Protein AF-A0AAU2PBH4-F1 (afdb_monomer)

Solvent-accessible surface area (backbone atoms only — not comparable to full-atom values): 8858 Å² total; per-residue (Å²): 132,82,78,89,67,78,56,71,67,58,54,52,52,50,51,51,51,51,48,54,50,47,50,53,50,35,52,52,53,51,48,52,46,48,52,47,26,68,70,41,74,98,49,40,50,84,74,56,69,69,56,39,53,50,47,48,53,34,46,52,51,53,51,50,56,39,42,50,73,72,61,62,71,74,85,83,55,92,88,53,81,81,57,74,63,55,58,56,48,48,48,51,44,43,57,33,63,35,89,64,80,86,58,63,31,49,52,50,44,49,48,52,41,50,51,52,51,53,53,25,52,50,26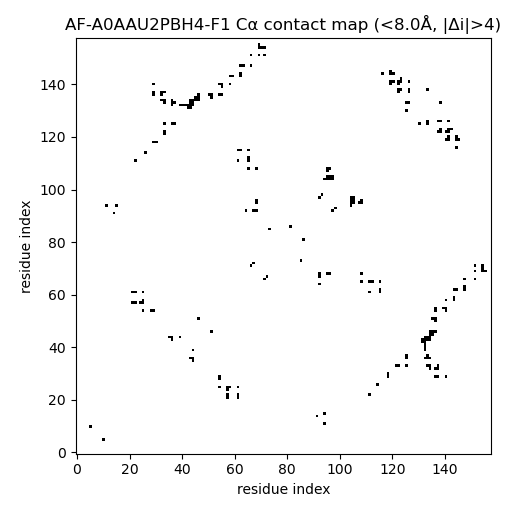,42,51,45,40,73,76,36,60,76,27,42,20,66,57,34,53,52,42,21,51,55,38,53,66,51,47,52,60,48,51,47,69,74,76,110

Secondary structure (DSSP, 8-state):
----PPPHHHHHHHHHHHHHHHHHHHHHHHHHHHHHHHH--SSPPP--HHHHHHHHHHHHHHHHHHHHHTT-PPP--TTSPPPHHHHHHHHHHHHHH-SSSTTHHHHHHHHHHHHHHHHHHHHHHHHHH-TTTS-HHHHHHHHHHHHHHHHHHHHHH-

Structure (mmCIF, N/CA/C/O backbone):
data_AF-A0AAU2PBH4-F1
#
_entry.id   AF-A0AAU2PBH4-F1
#
loop_
_atom_site.group_PDB
_atom_site.id
_atom_site.type_symbol
_atom_site.label_atom_id
_atom_site.label_alt_id
_atom_site.label_comp_id
_atom_site.label_asym_id
_atom_site.label_entity_id
_atom_site.label_seq_id
_atom_site.pdbx_PDB_ins_code
_atom_site.Cartn_x
_atom_site.Cartn_y
_atom_site.Cartn_z
_atom_site.occupancy
_atom_site.B_iso_or_equiv
_atom_site.auth_seq_id
_atom_site.auth_comp_id
_atom_site.auth_asym_id
_atom_site.auth_atom_id
_atom_site.pdbx_PDB_model_num
ATOM 1 N N . MET A 1 1 ? 14.639 -23.510 -34.459 1.00 43.72 1 MET A N 1
ATOM 2 C CA . MET A 1 1 ? 14.232 -23.508 -33.039 1.00 43.72 1 MET A CA 1
ATOM 3 C C . MET A 1 1 ? 13.711 -22.115 -32.744 1.00 43.72 1 MET A C 1
ATOM 5 O O . MET A 1 1 ? 14.492 -21.177 -32.814 1.00 43.72 1 MET A O 1
ATOM 9 N N . ALA A 1 2 ? 12.395 -21.955 -32.589 1.00 47.91 2 ALA A N 1
ATOM 10 C CA . ALA A 1 2 ? 11.809 -20.667 -32.231 1.00 47.91 2 ALA A CA 1
ATOM 11 C C . ALA A 1 2 ? 12.182 -20.381 -30.773 1.00 47.91 2 ALA A C 1
ATOM 13 O O . ALA A 1 2 ? 11.849 -21.169 -29.891 1.00 47.91 2 ALA A O 1
ATOM 14 N N . ASP A 1 3 ? 12.948 -19.318 -30.547 1.00 58.56 3 ASP A N 1
ATOM 15 C CA . ASP A 1 3 ? 13.345 -18.859 -29.219 1.00 58.56 3 ASP A CA 1
ATOM 16 C C . ASP A 1 3 ? 12.047 -18.565 -28.442 1.00 58.56 3 ASP A C 1
ATOM 18 O O . ASP A 1 3 ? 11.287 -17.676 -28.825 1.00 58.56 3 ASP A O 1
ATOM 22 N N . GLY A 1 4 ? 11.723 -19.374 -27.427 1.00 67.06 4 GLY A N 1
ATOM 23 C CA . GLY A 1 4 ? 10.448 -19.369 -26.687 1.00 67.06 4 GLY A CA 1
ATOM 24 C C . GLY A 1 4 ? 10.240 -18.141 -25.794 1.00 67.06 4 GLY A C 1
ATOM 25 O O . GLY A 1 4 ? 9.682 -18.245 -24.704 1.00 67.06 4 GLY A O 1
ATOM 26 N N . ARG A 1 5 ? 10.739 -16.979 -26.216 1.00 79.44 5 ARG A N 1
ATOM 27 C CA . ARG A 1 5 ? 10.715 -15.733 -25.458 1.00 79.44 5 ARG A CA 1
ATOM 28 C C . ARG A 1 5 ? 9.358 -15.064 -25.628 1.00 79.44 5 ARG A C 1
ATOM 30 O O . ARG A 1 5 ? 8.922 -14.772 -26.740 1.00 79.44 5 ARG A O 1
ATOM 37 N N . ILE A 1 6 ? 8.698 -14.811 -24.502 1.00 80.38 6 ILE A N 1
ATOM 38 C CA . ILE A 1 6 ? 7.430 -14.082 -24.456 1.00 80.38 6 ILE A CA 1
ATOM 39 C C . ILE A 1 6 ? 7.658 -12.671 -25.029 1.00 80.38 6 ILE A C 1
ATOM 41 O O . ILE A 1 6 ? 8.628 -12.013 -24.639 1.00 80.38 6 ILE A O 1
ATOM 45 N N . PRO A 1 7 ? 6.792 -12.172 -25.932 1.00 83.94 7 PRO A N 1
ATOM 46 C CA . PRO A 1 7 ? 6.964 -10.849 -26.516 1.00 83.94 7 PRO A CA 1
ATOM 47 C C . PRO A 1 7 ? 7.003 -9.754 -25.433 1.00 83.94 7 PRO A C 1
ATOM 49 O O . PRO A 1 7 ? 6.129 -9.739 -24.560 1.00 83.94 7 PRO A O 1
ATOM 52 N N . PRO A 1 8 ? 7.927 -8.775 -25.506 1.00 77.69 8 PRO A N 1
ATOM 53 C CA . PRO A 1 8 ? 8.025 -7.690 -24.522 1.00 77.69 8 PRO A CA 1
ATOM 54 C C . PRO A 1 8 ? 6.724 -6.898 -24.335 1.00 77.69 8 PRO A C 1
ATOM 56 O O . PRO A 1 8 ? 6.447 -6.391 -23.252 1.00 77.69 8 PRO A O 1
ATOM 59 N N . VAL A 1 9 ? 5.901 -6.810 -25.384 1.00 76.31 9 VAL A N 1
ATOM 60 C CA . VAL A 1 9 ? 4.580 -6.164 -25.347 1.00 76.31 9 VAL A CA 1
ATOM 61 C C . VAL A 1 9 ? 3.615 -6.906 -24.418 1.00 76.31 9 VAL A C 1
ATOM 63 O O . VAL A 1 9 ? 2.886 -6.265 -23.666 1.00 76.31 9 VAL A O 1
ATOM 66 N N . VAL A 1 10 ? 3.645 -8.242 -24.420 1.00 83.00 10 VAL A N 1
ATOM 67 C CA . VAL A 1 10 ? 2.793 -9.073 -23.556 1.00 83.00 10 VAL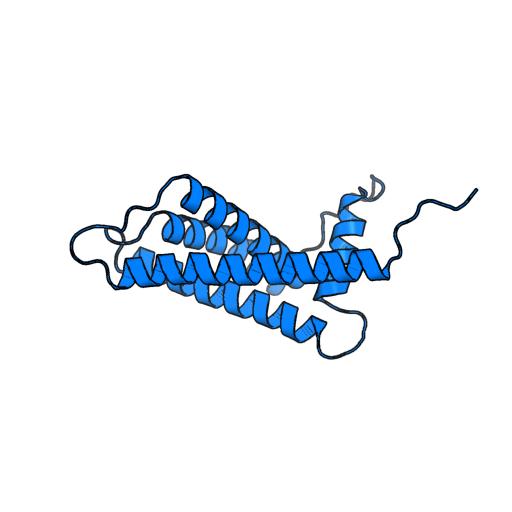 A CA 1
ATOM 68 C C . VAL A 1 10 ? 3.203 -8.899 -22.097 1.00 83.00 10 VAL A C 1
ATOM 70 O O . VAL A 1 10 ? 2.343 -8.682 -21.249 1.00 83.00 10 VAL A O 1
ATOM 73 N N . ILE A 1 11 ? 4.509 -8.900 -21.812 1.00 77.88 11 ILE A N 1
ATOM 74 C CA . ILE A 1 11 ? 5.030 -8.660 -20.458 1.00 77.88 11 ILE A CA 1
ATOM 75 C C . ILE A 1 11 ? 4.598 -7.277 -19.962 1.00 77.88 11 ILE A C 1
ATOM 77 O O . ILE A 1 11 ? 4.033 -7.167 -18.881 1.00 77.88 11 ILE A O 1
ATOM 81 N N . ARG A 1 12 ? 4.783 -6.223 -20.768 1.00 75.62 12 ARG A N 1
ATOM 82 C CA . ARG A 1 12 ? 4.365 -4.858 -20.402 1.00 75.62 12 ARG A CA 1
ATOM 83 C C . ARG A 1 12 ? 2.863 -4.761 -20.136 1.00 75.62 12 ARG A C 1
ATOM 85 O O . ARG A 1 12 ? 2.468 -4.134 -19.158 1.00 75.62 12 ARG A O 1
ATOM 92 N N . GLY A 1 13 ? 2.044 -5.392 -20.978 1.00 75.81 13 GLY A N 1
ATOM 93 C CA . GLY A 1 13 ? 0.592 -5.427 -20.804 1.00 75.81 13 GLY A CA 1
ATOM 94 C C . GLY A 1 13 ? 0.174 -6.134 -19.514 1.00 75.81 13 GLY A C 1
ATOM 95 O O . GLY A 1 13 ? -0.622 -5.591 -18.751 1.00 75.81 13 GLY A O 1
ATOM 96 N N . LEU A 1 14 ? 0.757 -7.303 -19.232 1.00 81.69 14 LEU A N 1
ATOM 97 C CA . LEU A 1 14 ? 0.496 -8.057 -18.003 1.00 81.69 14 LEU A CA 1
ATOM 98 C C . LEU A 1 14 ? 0.949 -7.291 -16.759 1.00 81.69 14 LEU A C 1
ATOM 100 O O . LEU A 1 14 ? 0.201 -7.218 -15.789 1.00 81.69 14 LEU A O 1
ATOM 104 N N . THR A 1 15 ? 2.130 -6.675 -16.796 1.00 77.75 15 THR A N 1
ATOM 105 C CA . THR A 1 15 ? 2.643 -5.858 -15.691 1.00 77.75 15 THR A CA 1
ATOM 106 C C . THR A 1 15 ? 1.744 -4.656 -15.420 1.00 77.75 15 THR A C 1
ATOM 108 O O . THR A 1 15 ? 1.415 -4.395 -14.266 1.00 77.75 15 THR A O 1
ATOM 111 N N . ALA A 1 16 ? 1.301 -3.944 -16.461 1.00 77.25 16 ALA A N 1
ATOM 112 C CA . ALA A 1 16 ? 0.387 -2.815 -16.307 1.00 77.25 16 ALA A CA 1
ATOM 113 C C . ALA A 1 16 ? -0.972 -3.253 -15.735 1.00 77.25 16 ALA A C 1
ATOM 115 O O . ALA A 1 16 ? -1.493 -2.607 -14.828 1.00 77.25 16 ALA A O 1
ATOM 116 N N . LEU A 1 17 ? -1.524 -4.372 -16.215 1.00 84.44 17 LEU A N 1
ATOM 117 C CA . LEU A 1 17 ? -2.773 -4.934 -15.700 1.00 84.44 17 LEU A CA 1
ATOM 118 C C . LEU A 1 17 ? -2.643 -5.353 -14.230 1.00 84.44 17 LEU A C 1
ATOM 120 O O . LEU A 1 17 ? -3.514 -5.032 -13.420 1.00 84.44 17 LEU A O 1
ATOM 124 N N . LEU A 1 18 ? -1.554 -6.043 -13.881 1.00 84.44 18 LEU A N 1
ATOM 125 C CA . LEU A 1 18 ? -1.259 -6.462 -12.513 1.00 84.44 18 LEU A CA 1
ATOM 126 C C . LEU A 1 18 ? -1.124 -5.247 -11.594 1.00 84.44 18 LEU A C 1
ATOM 128 O O . LEU A 1 18 ? -1.719 -5.232 -10.520 1.00 84.44 18 LEU A O 1
ATOM 132 N N . ALA A 1 19 ? -0.393 -4.221 -12.035 1.00 81.12 19 ALA A N 1
ATOM 133 C CA . ALA A 1 19 ? -0.246 -2.970 -11.309 1.00 81.12 19 ALA A CA 1
ATOM 134 C C . ALA A 1 19 ? -1.626 -2.342 -11.057 1.00 81.12 19 ALA A C 1
ATOM 136 O O . ALA A 1 19 ? -2.040 -2.225 -9.904 1.00 81.12 19 ALA A O 1
ATOM 137 N N . LEU A 1 20 ? -2.389 -2.038 -12.110 1.00 84.00 20 LEU A N 1
ATOM 138 C CA . LEU A 1 20 ? -3.713 -1.416 -11.984 1.00 84.00 20 LEU A CA 1
ATOM 139 C C . LEU A 1 20 ? -4.655 -2.217 -11.078 1.00 84.00 20 LEU A C 1
ATOM 141 O O . LEU A 1 20 ? -5.364 -1.631 -10.262 1.00 84.00 20 LEU A O 1
ATOM 145 N N . THR A 1 21 ? -4.621 -3.547 -11.172 1.00 87.88 21 THR A N 1
ATOM 146 C CA . THR A 1 21 ? -5.418 -4.431 -10.311 1.00 87.88 21 THR A CA 1
ATOM 147 C C . THR A 1 21 ? -4.962 -4.352 -8.855 1.00 87.88 21 THR A C 1
ATOM 149 O O . THR A 1 21 ? -5.797 -4.242 -7.960 1.00 87.88 21 THR A O 1
ATOM 152 N N . ALA A 1 22 ? -3.652 -4.352 -8.599 1.00 87.62 22 ALA A N 1
ATOM 153 C CA . ALA A 1 22 ? -3.099 -4.207 -7.257 1.00 87.62 22 ALA A CA 1
ATOM 154 C C . ALA A 1 22 ? -3.429 -2.838 -6.643 1.00 87.62 22 ALA A C 1
ATOM 156 O O . ALA A 1 22 ? -3.810 -2.778 -5.476 1.00 87.62 22 ALA A O 1
ATOM 157 N N . LEU A 1 23 ? -3.349 -1.748 -7.417 1.00 86.69 23 LEU A N 1
ATOM 158 C CA . LEU A 1 23 ? -3.739 -0.416 -6.944 1.00 86.69 23 LEU A CA 1
ATOM 159 C C . LEU A 1 23 ? -5.233 -0.329 -6.674 1.00 86.69 23 LEU A C 1
ATOM 161 O O . LEU A 1 23 ? -5.628 0.149 -5.616 1.00 86.69 23 LEU A O 1
ATOM 165 N N . GLY A 1 24 ? -6.060 -0.786 -7.615 1.00 91.25 24 GLY A N 1
ATOM 166 C CA . GLY A 1 24 ? -7.510 -0.786 -7.452 1.00 91.25 24 GLY A CA 1
ATOM 167 C C . GLY A 1 24 ? -7.928 -1.599 -6.229 1.00 91.25 24 GLY A C 1
ATOM 168 O O . GLY A 1 24 ? -8.710 -1.119 -5.410 1.00 91.25 24 GLY A O 1
ATOM 169 N N . GLY A 1 25 ? -7.334 -2.783 -6.058 1.00 92.75 25 GLY A N 1
ATOM 170 C CA . GLY A 1 25 ? -7.515 -3.624 -4.881 1.00 92.75 25 GLY A CA 1
ATOM 171 C C . GLY A 1 25 ? -7.104 -2.910 -3.597 1.00 92.75 25 GLY A C 1
ATOM 172 O O . GLY A 1 25 ? -7.906 -2.843 -2.671 1.00 92.75 25 GLY A O 1
ATOM 173 N N . PHE A 1 26 ? -5.900 -2.328 -3.560 1.00 92.31 26 PHE A N 1
ATOM 174 C CA . PHE A 1 26 ? -5.384 -1.573 -2.415 1.00 92.31 26 PHE A CA 1
ATOM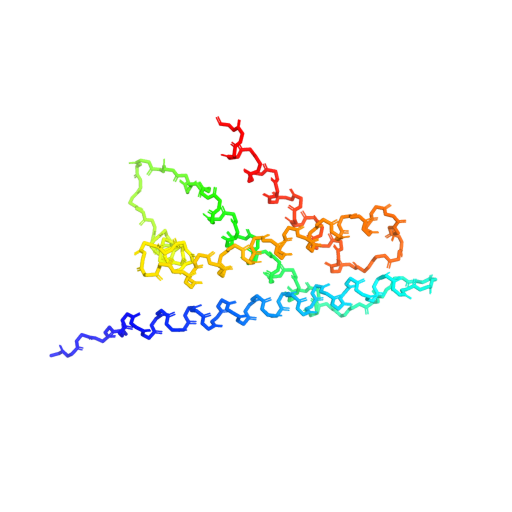 175 C C . PHE A 1 26 ? -6.322 -0.430 -2.020 1.00 92.31 26 PHE A C 1
ATOM 177 O O . PHE A 1 26 ? -6.759 -0.356 -0.875 1.00 92.31 26 PHE A O 1
ATOM 184 N N . VAL A 1 27 ? -6.693 0.423 -2.977 1.00 92.88 27 VAL A N 1
ATOM 185 C CA . VAL A 1 27 ? -7.584 1.561 -2.731 1.00 92.88 27 VAL A CA 1
ATOM 186 C C . VAL A 1 27 ? -8.934 1.080 -2.212 1.00 92.88 27 VAL A C 1
ATOM 188 O O . VAL A 1 27 ? -9.418 1.619 -1.220 1.00 92.88 27 VAL A O 1
ATOM 191 N N . ALA A 1 28 ? -9.523 0.051 -2.824 1.00 94.62 28 ALA A N 1
ATOM 192 C CA . ALA A 1 28 ? -10.820 -0.472 -2.410 1.00 94.62 28 ALA A CA 1
ATOM 193 C C . ALA A 1 28 ? -10.796 -1.008 -0.969 1.00 94.62 28 ALA A C 1
ATOM 195 O O . ALA A 1 28 ? -11.647 -0.625 -0.162 1.00 94.62 28 ALA A O 1
ATOM 196 N N . VAL A 1 29 ? -9.815 -1.850 -0.617 1.00 93.94 29 VAL A N 1
ATOM 197 C CA . VAL A 1 29 ? -9.747 -2.453 0.727 1.00 93.94 29 VAL A CA 1
ATOM 198 C C . VAL A 1 29 ? -9.352 -1.436 1.798 1.00 93.94 29 VAL A C 1
ATOM 200 O O . VAL A 1 29 ? -9.933 -1.431 2.887 1.00 93.94 29 VAL A O 1
ATOM 203 N N . SER A 1 30 ? -8.413 -0.536 1.504 1.00 91.56 30 SER A N 1
ATOM 204 C CA . SER A 1 30 ? -7.992 0.500 2.448 1.00 91.56 30 SER A CA 1
ATOM 205 C C . SER A 1 30 ? -9.106 1.514 2.680 1.00 91.56 30 SER A C 1
ATOM 207 O O . SER A 1 30 ? -9.397 1.841 3.830 1.00 91.56 30 SER A O 1
ATOM 209 N N . PHE A 1 31 ? -9.782 1.961 1.617 1.00 94.00 31 PHE A N 1
ATOM 210 C CA . PHE A 1 31 ? -10.907 2.883 1.736 1.00 94.00 31 PHE A CA 1
ATOM 211 C C . PHE A 1 31 ? -12.055 2.261 2.530 1.00 94.00 31 PHE A C 1
ATOM 213 O O . PHE A 1 31 ? -12.543 2.891 3.463 1.00 94.00 31 PHE A O 1
ATOM 220 N N . HIS A 1 32 ? -12.428 1.013 2.232 1.00 94.81 32 HIS A N 1
ATOM 221 C CA . HIS A 1 32 ? -13.472 0.301 2.970 1.00 94.81 32 HIS A CA 1
ATOM 222 C C . HIS A 1 32 ? -13.133 0.144 4.465 1.00 94.81 32 HIS A C 1
ATOM 224 O O . HIS A 1 32 ? -13.980 0.381 5.330 1.00 94.81 32 HIS A O 1
ATOM 230 N N . ALA A 1 33 ? -11.882 -0.199 4.796 1.00 92.75 33 ALA A N 1
ATOM 231 C CA . ALA A 1 33 ? -11.441 -0.328 6.186 1.00 92.75 33 ALA A CA 1
ATOM 232 C C . ALA A 1 33 ? -11.444 1.019 6.934 1.00 92.75 33 ALA A C 1
ATOM 234 O O . ALA A 1 33 ? -11.870 1.093 8.093 1.00 92.75 33 ALA A O 1
ATOM 235 N N . ILE A 1 34 ? -11.007 2.090 6.265 1.00 93.50 34 ILE A N 1
ATOM 236 C CA . ILE A 1 34 ? -11.023 3.457 6.798 1.00 93.50 34 ILE A CA 1
ATOM 237 C C . ILE A 1 34 ? -12.464 3.930 7.001 1.00 93.50 34 ILE A C 1
ATOM 239 O O . ILE A 1 34 ? -12.796 4.389 8.093 1.00 93.50 34 ILE A O 1
ATOM 243 N N . SER A 1 35 ? -13.340 3.779 6.004 1.00 94.06 35 SER A N 1
ATOM 244 C CA . SER A 1 35 ? -14.739 4.204 6.106 1.00 94.06 35 SER A CA 1
ATOM 245 C C . SER A 1 35 ? -15.468 3.465 7.225 1.00 94.06 35 SER A C 1
ATOM 247 O O . SER A 1 35 ? -16.155 4.096 8.026 1.00 94.06 35 SER A O 1
ATOM 249 N N . ALA A 1 36 ? -15.253 2.151 7.349 1.00 92.44 36 ALA A N 1
ATOM 250 C CA . ALA A 1 36 ? -15.815 1.363 8.442 1.00 92.44 36 ALA A CA 1
ATOM 251 C C . ALA A 1 36 ? -15.331 1.868 9.812 1.00 92.44 36 ALA A C 1
ATOM 253 O O . ALA A 1 36 ? -16.125 1.985 10.742 1.00 92.44 36 ALA A O 1
ATOM 254 N N . SER A 1 37 ? -14.047 2.218 9.928 1.00 91.81 37 SER A N 1
ATOM 255 C CA . SER A 1 37 ? -13.458 2.740 11.169 1.00 91.81 37 SER A CA 1
ATOM 256 C C . SER A 1 37 ? -13.948 4.158 11.509 1.00 91.81 37 SER A C 1
ATOM 258 O O . SER A 1 37 ? -14.076 4.508 12.681 1.00 91.81 37 SER A O 1
ATOM 260 N N . ILE A 1 38 ? -14.266 4.985 10.507 1.00 92.31 38 ILE A N 1
ATOM 261 C CA . ILE A 1 38 ? -14.851 6.320 10.714 1.00 92.31 38 ILE A CA 1
ATOM 262 C C . ILE A 1 38 ? -16.279 6.206 11.257 1.00 92.31 38 ILE A C 1
ATOM 264 O O . ILE A 1 38 ? -16.623 6.908 12.214 1.00 92.31 38 ILE A O 1
ATOM 268 N N . SER A 1 39 ? -17.082 5.322 10.660 1.00 91.94 39 SER A N 1
ATOM 269 C CA . SER A 1 39 ? -18.486 5.093 11.017 1.00 91.94 39 SER A CA 1
ATOM 270 C C . SER A 1 39 ? -18.679 4.242 12.276 1.00 91.94 39 SER A C 1
ATOM 272 O O . SER A 1 39 ? -19.798 4.152 12.776 1.00 91.94 39 SER A O 1
ATOM 274 N N . ALA A 1 40 ? -17.617 3.629 12.800 1.00 88.94 40 ALA A N 1
ATOM 275 C CA . ALA A 1 40 ? -17.675 2.807 13.998 1.00 88.94 40 ALA A CA 1
ATOM 276 C C . ALA A 1 40 ? -18.107 3.621 15.230 1.00 88.94 40 ALA A C 1
ATOM 278 O O . ALA A 1 40 ? -17.522 4.657 15.562 1.00 88.94 40 ALA A O 1
ATOM 279 N N . GLN A 1 41 ? -19.120 3.112 15.933 1.00 83.38 41 GLN A N 1
ATOM 280 C CA . GLN A 1 41 ? -19.583 3.627 17.218 1.00 83.38 41 GLN A CA 1
ATOM 281 C C . GLN A 1 41 ? -19.522 2.492 18.245 1.00 83.38 41 GLN A C 1
ATOM 283 O O . GLN A 1 41 ? -20.155 1.453 18.079 1.00 83.38 41 GLN A O 1
ATOM 288 N N . GLY A 1 42 ? -18.725 2.671 19.298 1.00 83.81 42 GLY A N 1
ATOM 289 C CA . GLY A 1 42 ? -18.673 1.767 20.453 1.00 83.81 42 GLY A CA 1
ATOM 290 C C . GLY A 1 42 ? -17.703 0.583 20.361 1.00 83.81 42 GLY A C 1
ATOM 291 O O . GLY A 1 42 ? -17.192 0.169 21.395 1.00 83.81 42 GLY A O 1
ATOM 292 N N . SER A 1 43 ? -17.390 0.050 19.175 1.00 87.25 43 SER A N 1
ATOM 293 C CA . SER A 1 43 ? -16.332 -0.967 19.027 1.00 87.25 43 SER A CA 1
ATOM 294 C C . SER A 1 43 ? -15.665 -0.930 17.653 1.00 87.25 43 SER A C 1
ATOM 296 O O . SER A 1 43 ? -16.283 -0.517 16.671 1.00 87.25 43 SER A O 1
ATOM 298 N N . ALA A 1 44 ? -14.395 -1.343 17.591 1.00 89.56 44 ALA A N 1
ATOM 299 C CA . ALA A 1 44 ? -13.651 -1.414 16.339 1.00 89.56 44 ALA A CA 1
ATOM 300 C C . ALA A 1 44 ? -14.268 -2.448 15.375 1.00 89.56 44 ALA A C 1
ATOM 302 O O . ALA A 1 44 ? -14.606 -3.559 15.806 1.00 89.56 44 ALA A O 1
ATOM 303 N N . PRO A 1 45 ? -14.375 -2.133 14.069 1.00 90.62 45 PRO A N 1
ATOM 304 C CA . PRO A 1 45 ? -14.806 -3.100 13.071 1.00 90.62 45 PRO A CA 1
ATOM 305 C C . PRO A 1 45 ? -13.863 -4.304 13.047 1.00 90.62 45 PRO A C 1
ATOM 307 O O . PRO A 1 45 ? -12.644 -4.154 12.937 1.00 90.62 45 PRO A O 1
ATOM 310 N N . LYS A 1 46 ? -14.434 -5.506 13.129 1.00 91.75 46 LYS A N 1
ATOM 311 C CA . LYS A 1 46 ? -13.675 -6.753 13.028 1.00 91.75 46 LYS A CA 1
ATOM 312 C C . LYS A 1 46 ? -13.636 -7.210 11.578 1.00 91.75 46 LYS A C 1
ATOM 314 O O . LYS A 1 46 ? -14.677 -7.419 10.960 1.00 91.75 46 LYS A O 1
ATOM 319 N N . PHE A 1 47 ? -12.430 -7.391 11.064 1.00 92.19 47 PHE A N 1
ATOM 320 C CA . PHE A 1 47 ? -12.181 -8.005 9.766 1.00 92.19 47 PHE A CA 1
ATOM 321 C C . PHE A 1 47 ? -11.648 -9.420 9.978 1.00 92.19 47 PHE A C 1
ATOM 323 O O . PHE A 1 47 ? -11.095 -9.721 11.032 1.00 92.19 47 PHE A O 1
ATOM 330 N N . ASN A 1 48 ? -11.839 -10.297 8.995 1.00 94.06 48 ASN A N 1
ATOM 331 C CA . ASN A 1 48 ? -11.241 -11.627 9.050 1.00 94.06 48 ASN A CA 1
ATOM 332 C C . ASN A 1 48 ? -9.732 -11.564 8.741 1.00 94.06 48 ASN A C 1
ATOM 334 O O . ASN A 1 48 ? -9.243 -10.607 8.132 1.00 94.06 48 ASN A O 1
ATOM 338 N N . ASP A 1 49 ? -9.004 -12.613 9.121 1.00 92.88 49 ASP A N 1
ATOM 339 C CA . ASP A 1 49 ? -7.548 -12.672 8.941 1.00 92.88 49 ASP A CA 1
ATOM 340 C C . ASP A 1 49 ? -7.144 -12.579 7.464 1.00 92.88 49 ASP A C 1
ATOM 342 O O . ASP A 1 49 ? -6.171 -11.915 7.114 1.00 92.88 49 ASP A O 1
ATOM 346 N N . ALA A 1 50 ? -7.937 -13.177 6.569 1.00 93.06 50 ALA A N 1
ATOM 347 C CA . ALA A 1 50 ? -7.706 -13.105 5.129 1.00 93.06 50 ALA A CA 1
ATOM 348 C C . ALA A 1 50 ? -7.695 -11.653 4.621 1.00 93.06 50 ALA A C 1
ATOM 350 O O . ALA A 1 50 ? -6.807 -11.267 3.861 1.00 93.06 50 ALA A O 1
ATOM 351 N N . TYR A 1 51 ? -8.641 -10.829 5.074 1.00 91.56 51 TYR A N 1
ATOM 352 C CA . TYR A 1 51 ? -8.716 -9.414 4.725 1.00 91.56 51 TYR A CA 1
ATOM 353 C C . TYR A 1 51 ? -7.496 -8.652 5.238 1.00 91.56 51 TYR A C 1
ATOM 355 O O . TYR A 1 51 ? -6.931 -7.830 4.512 1.00 91.56 51 TYR A O 1
ATOM 363 N N . LEU A 1 52 ? -7.063 -8.939 6.469 1.00 91.12 52 LEU A N 1
ATOM 364 C CA . LEU A 1 52 ? -5.873 -8.332 7.057 1.00 91.12 52 LEU A CA 1
ATOM 365 C C . LEU A 1 52 ? -4.612 -8.676 6.252 1.00 91.12 52 LEU A C 1
ATOM 367 O O . LEU A 1 52 ? -3.843 -7.773 5.912 1.00 91.12 52 LEU A O 1
ATOM 371 N N . TYR A 1 53 ? -4.419 -9.947 5.892 1.00 91.94 53 TYR A N 1
ATOM 372 C CA . TYR A 1 53 ? -3.272 -10.382 5.091 1.00 91.94 53 TYR A CA 1
ATOM 373 C C . TYR A 1 53 ? -3.268 -9.763 3.698 1.00 91.94 53 TYR A C 1
ATOM 375 O O . TYR A 1 53 ? -2.238 -9.247 3.268 1.00 91.94 53 TYR A O 1
ATOM 383 N N . VAL A 1 54 ? -4.414 -9.752 3.013 1.00 91.12 54 VAL A N 1
ATOM 384 C CA . VAL A 1 54 ? -4.535 -9.142 1.681 1.00 91.12 54 VAL A CA 1
ATOM 385 C C . VAL A 1 54 ? -4.265 -7.642 1.749 1.00 91.12 54 VAL A C 1
ATOM 387 O O . VAL A 1 54 ? -3.473 -7.129 0.962 1.00 91.12 54 VAL A O 1
ATOM 390 N N . THR A 1 55 ? -4.853 -6.940 2.719 1.00 89.88 55 THR A N 1
ATOM 391 C CA . THR A 1 55 ? -4.641 -5.495 2.891 1.00 89.88 55 THR A CA 1
ATOM 392 C C . THR A 1 55 ? -3.175 -5.187 3.182 1.00 89.88 55 THR A C 1
ATOM 394 O O . THR A 1 55 ? -2.615 -4.261 2.598 1.00 89.88 55 THR A O 1
ATOM 397 N N . THR A 1 56 ? -2.528 -5.984 4.032 1.00 89.50 56 THR A N 1
ATOM 398 C CA . THR A 1 56 ? -1.110 -5.812 4.376 1.00 89.50 56 THR A CA 1
ATOM 399 C C . THR A 1 56 ? -0.220 -6.075 3.163 1.00 89.50 56 THR A C 1
ATOM 401 O O . THR A 1 56 ? 0.608 -5.232 2.823 1.00 89.50 56 THR A O 1
ATOM 404 N N . ALA A 1 57 ? -0.428 -7.188 2.455 1.00 90.69 57 ALA A N 1
ATOM 405 C CA . ALA A 1 57 ? 0.326 -7.526 1.251 1.00 90.69 57 ALA A CA 1
ATOM 406 C C . ALA A 1 57 ? 0.197 -6.427 0.185 1.00 90.69 57 ALA A C 1
ATOM 408 O O . ALA A 1 57 ? 1.207 -5.942 -0.323 1.00 90.69 57 ALA A O 1
ATOM 409 N N . LEU A 1 58 ? -1.023 -5.955 -0.085 1.00 90.12 58 LEU A N 1
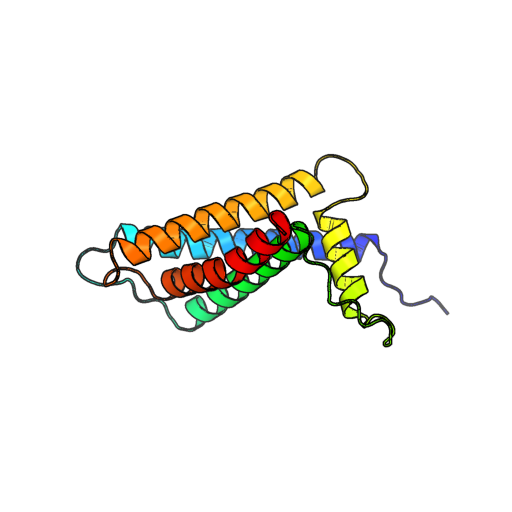ATOM 410 C CA . LEU A 1 58 ? -1.268 -4.855 -1.019 1.00 90.12 58 LEU A CA 1
ATOM 411 C C . LEU A 1 58 ? -0.612 -3.546 -0.561 1.00 90.12 58 LEU A C 1
ATOM 413 O O . LEU A 1 58 ? 0.016 -2.874 -1.374 1.00 90.12 58 LEU A O 1
ATOM 417 N N . SER A 1 59 ? -0.687 -3.213 0.730 1.00 87.69 59 SER A N 1
ATOM 418 C CA . SER A 1 59 ? -0.050 -2.009 1.287 1.00 87.69 59 SER A CA 1
ATOM 419 C C . SER A 1 59 ? 1.468 -2.050 1.129 1.00 87.69 59 SER A C 1
ATOM 421 O O . SER A 1 59 ? 2.067 -1.076 0.681 1.00 87.69 59 SER A O 1
ATOM 423 N N . THR A 1 60 ? 2.092 -3.192 1.435 1.00 88.06 60 THR A N 1
ATOM 424 C CA . THR A 1 60 ? 3.543 -3.375 1.271 1.00 88.06 60 THR A CA 1
ATOM 425 C C . THR A 1 60 ? 3.968 -3.353 -0.194 1.00 88.06 60 THR A C 1
ATOM 427 O O . THR A 1 60 ? 4.982 -2.740 -0.520 1.00 88.06 60 THR A O 1
ATOM 430 N N . LEU A 1 61 ? 3.178 -3.951 -1.092 1.00 87.75 61 LEU A N 1
ATOM 431 C CA . LEU A 1 61 ? 3.438 -3.937 -2.528 1.00 87.75 61 LEU A CA 1
ATOM 432 C C . LEU A 1 61 ? 3.375 -2.511 -3.086 1.00 87.75 61 LEU A C 1
ATOM 434 O O . LEU A 1 61 ? 4.316 -2.063 -3.739 1.00 87.75 61 LEU A O 1
ATOM 438 N N . VAL A 1 62 ? 2.291 -1.783 -2.801 1.00 86.81 62 VAL A N 1
ATOM 439 C CA . VAL A 1 62 ? 2.110 -0.393 -3.244 1.00 86.81 62 VAL A CA 1
ATOM 440 C C . VAL A 1 62 ? 3.187 0.505 -2.641 1.00 86.81 62 VAL A C 1
ATOM 442 O O . VAL A 1 62 ? 3.822 1.263 -3.370 1.00 86.81 62 VAL A O 1
ATOM 445 N N . GLY A 1 63 ? 3.458 0.373 -1.342 1.00 83.75 63 GLY A N 1
ATOM 446 C CA . GLY A 1 63 ? 4.513 1.121 -0.668 1.00 83.75 63 GLY A CA 1
ATOM 447 C C . GLY A 1 63 ? 5.905 0.854 -1.253 1.00 83.75 63 GLY A C 1
ATOM 448 O O . GLY A 1 63 ? 6.679 1.793 -1.432 1.00 83.75 63 GLY A O 1
ATOM 449 N N . GLY A 1 64 ? 6.205 -0.393 -1.626 1.00 83.25 64 GLY A N 1
ATOM 450 C CA . GLY A 1 64 ? 7.447 -0.762 -2.310 1.00 83.25 64 GLY A CA 1
ATOM 451 C C . GLY A 1 64 ? 7.577 -0.122 -3.695 1.00 83.25 64 GLY A C 1
ATOM 452 O O . GLY A 1 64 ? 8.615 0.459 -4.007 1.00 83.25 64 GLY A O 1
ATOM 453 N N . VAL A 1 65 ? 6.512 -0.153 -4.506 1.00 80.50 65 VAL A N 1
ATOM 454 C CA . VAL A 1 65 ? 6.484 0.517 -5.823 1.00 80.50 65 VAL A CA 1
ATOM 455 C C . VAL A 1 65 ? 6.697 2.026 -5.677 1.00 80.50 65 VAL A C 1
ATOM 457 O O . VAL A 1 65 ? 7.470 2.618 -6.430 1.00 80.50 65 VAL A O 1
ATOM 460 N N . VAL A 1 66 ? 6.056 2.646 -4.686 1.00 79.88 66 VAL A N 1
ATOM 461 C CA . VAL A 1 66 ? 6.208 4.078 -4.405 1.00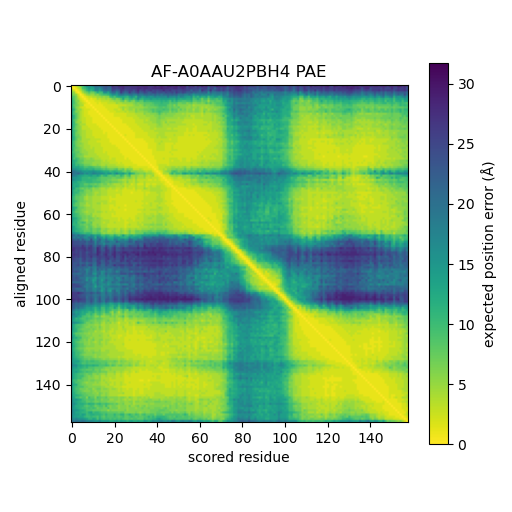 79.88 66 VAL A CA 1
ATOM 462 C C . VAL A 1 66 ? 7.639 4.403 -3.963 1.00 79.88 66 VAL A C 1
ATOM 464 O O . VAL A 1 66 ? 8.230 5.347 -4.484 1.00 79.88 66 VAL A O 1
ATOM 467 N N . ALA A 1 67 ? 8.235 3.604 -3.074 1.00 77.31 67 ALA A N 1
ATOM 468 C CA . ALA A 1 67 ? 9.617 3.796 -2.627 1.00 77.31 67 ALA A CA 1
ATOM 469 C C . ALA A 1 67 ? 10.628 3.736 -3.787 1.00 77.31 67 ALA A C 1
ATOM 471 O O . ALA A 1 67 ? 11.549 4.553 -3.851 1.00 77.31 67 ALA A O 1
ATOM 472 N N . LEU A 1 68 ? 10.423 2.815 -4.735 1.00 75.44 68 LEU A N 1
ATOM 473 C CA . LEU A 1 68 ? 11.219 2.731 -5.961 1.00 75.44 68 LEU A CA 1
ATOM 474 C C . LEU A 1 68 ? 11.031 3.965 -6.855 1.00 75.44 68 LEU A C 1
ATOM 476 O O . LEU A 1 68 ? 12.008 4.488 -7.389 1.00 75.44 68 LEU A O 1
ATOM 480 N N . GLY A 1 69 ? 9.796 4.459 -6.987 1.00 71.38 69 GLY A N 1
ATOM 481 C CA . GLY A 1 69 ? 9.489 5.678 -7.742 1.00 71.38 69 GLY A CA 1
ATOM 482 C C . GLY A 1 69 ? 10.173 6.930 -7.182 1.00 71.38 69 GLY A C 1
ATOM 483 O O . GLY A 1 69 ? 10.589 7.795 -7.949 1.00 71.38 69 GLY A O 1
ATOM 484 N N . PHE A 1 70 ? 10.367 6.995 -5.863 1.00 69.00 70 PHE A N 1
ATOM 485 C CA . PHE A 1 70 ? 11.130 8.059 -5.199 1.00 69.00 70 PHE A CA 1
ATOM 486 C C . PHE A 1 70 ? 12.655 7.868 -5.253 1.00 69.00 70 PHE A C 1
ATOM 488 O O . PHE A 1 70 ? 13.391 8.613 -4.611 1.00 69.00 70 PHE A O 1
ATOM 495 N N . GLY A 1 71 ? 13.153 6.905 -6.033 1.00 60.94 71 GLY A N 1
ATOM 496 C CA . GLY A 1 71 ? 14.579 6.801 -6.333 1.00 60.94 71 GLY A CA 1
ATOM 497 C C . GLY A 1 71 ? 15.424 6.220 -5.203 1.00 60.94 71 GLY A C 1
ATOM 498 O O . GLY A 1 71 ? 16.621 6.500 -5.145 1.00 60.94 71 GLY A O 1
ATOM 499 N N . GLN A 1 72 ? 14.841 5.390 -4.328 1.00 61.22 72 GLN A N 1
ATOM 500 C CA . GLN A 1 72 ? 15.634 4.533 -3.444 1.00 61.22 72 GLN A CA 1
ATOM 501 C C . GLN A 1 72 ? 16.511 3.625 -4.318 1.00 61.22 72 GLN A C 1
ATOM 503 O O . GLN A 1 72 ? 16.028 2.673 -4.932 1.00 61.22 72 GLN A O 1
ATOM 508 N N . LYS A 1 73 ? 17.801 3.961 -4.426 1.00 54.12 73 LYS A N 1
ATOM 509 C CA . LYS A 1 73 ? 18.769 3.147 -5.161 1.00 54.12 73 LYS A CA 1
ATOM 510 C C . LYS A 1 73 ? 18.949 1.826 -4.408 1.00 54.12 73 LYS A C 1
ATOM 512 O O . LYS A 1 73 ? 19.191 1.868 -3.199 1.00 54.12 73 LYS A O 1
ATOM 517 N N . PRO A 1 74 ? 18.856 0.665 -5.080 1.00 52.97 74 PRO A N 1
ATOM 518 C CA . PRO A 1 74 ? 19.297 -0.593 -4.492 1.00 52.97 74 PRO A CA 1
ATOM 519 C C . PRO A 1 74 ? 20.742 -0.437 -3.991 1.00 52.97 74 PRO A C 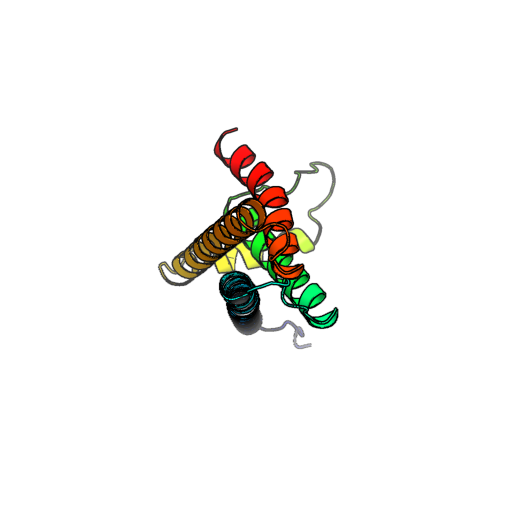1
ATOM 521 O O . PRO A 1 74 ? 21.511 0.284 -4.634 1.00 52.97 74 PRO A O 1
ATOM 524 N N . PRO A 1 75 ? 21.131 -1.068 -2.870 1.00 52.44 75 PRO A N 1
ATOM 525 C CA . PRO A 1 75 ? 22.509 -1.011 -2.397 1.00 52.44 75 PRO A CA 1
ATOM 526 C C . PRO A 1 75 ? 23.450 -1.453 -3.523 1.00 52.44 75 PRO A C 1
ATOM 528 O O . PRO A 1 75 ? 23.344 -2.568 -4.034 1.00 52.44 75 PRO A O 1
ATOM 531 N N . SER A 1 76 ? 24.340 -0.551 -3.936 1.00 49.31 76 SER A N 1
ATOM 532 C CA . SER A 1 76 ? 25.396 -0.824 -4.904 1.00 49.31 76 SER A CA 1
ATOM 533 C C . SER A 1 76 ? 26.438 -1.711 -4.230 1.00 49.31 76 SER A C 1
ATOM 535 O O . SER A 1 76 ? 27.361 -1.224 -3.584 1.00 49.31 76 SER A O 1
ATOM 537 N N . ASN A 1 77 ? 26.247 -3.026 -4.314 1.00 50.22 77 ASN A N 1
ATOM 538 C CA . ASN A 1 77 ? 27.310 -3.978 -4.028 1.00 50.22 77 ASN A CA 1
ATOM 539 C C . ASN A 1 77 ? 28.228 -4.000 -5.253 1.00 50.22 77 ASN A C 1
ATOM 541 O O . ASN A 1 77 ? 27.951 -4.730 -6.202 1.00 50.22 77 ASN A O 1
ATOM 545 N N . ASP A 1 78 ? 29.299 -3.205 -5.229 1.00 60.06 78 ASP A N 1
ATOM 546 C CA . ASP A 1 78 ? 30.293 -3.125 -6.314 1.00 60.06 78 ASP A CA 1
ATOM 547 C C . ASP A 1 78 ? 30.999 -4.472 -6.604 1.00 60.06 78 ASP A C 1
ATOM 549 O O . ASP A 1 78 ? 31.631 -4.624 -7.644 1.00 60.06 78 ASP A O 1
ATOM 553 N N . ASP A 1 79 ? 30.820 -5.482 -5.743 1.00 56.25 79 ASP A N 1
ATOM 554 C CA . ASP A 1 79 ? 31.453 -6.804 -5.855 1.00 56.25 79 ASP A CA 1
ATOM 555 C C . ASP A 1 79 ? 30.519 -7.944 -6.307 1.00 56.25 79 ASP A C 1
ATOM 557 O O . ASP A 1 79 ? 30.965 -9.087 -6.414 1.00 56.25 79 ASP A O 1
ATOM 561 N N . ASN A 1 80 ? 29.230 -7.693 -6.578 1.00 52.22 80 ASN A N 1
ATOM 562 C CA . ASN A 1 80 ? 28.314 -8.743 -7.043 1.00 52.22 80 ASN A CA 1
ATOM 563 C C . ASN A 1 80 ? 27.553 -8.314 -8.304 1.00 52.22 80 ASN A C 1
ATOM 565 O O . ASN A 1 80 ? 26.943 -7.243 -8.303 1.00 52.22 80 ASN A O 1
ATOM 569 N N . PRO A 1 81 ? 27.525 -9.144 -9.369 1.00 56.47 81 PRO A N 1
ATOM 570 C CA . PRO A 1 81 ? 26.711 -8.854 -10.541 1.00 56.47 81 PRO A CA 1
ATOM 571 C C . PRO A 1 81 ? 25.249 -8.6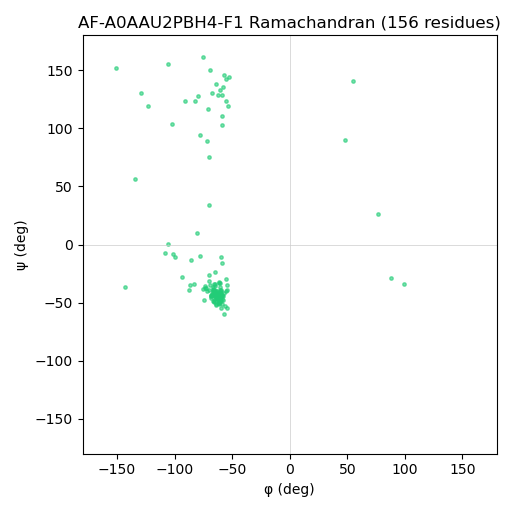51 -10.114 1.00 56.47 81 PRO A C 1
ATOM 573 O O . PRO A 1 81 ? 24.781 -9.340 -9.198 1.00 56.47 81 PRO A O 1
ATOM 576 N N . PRO A 1 82 ? 24.523 -7.705 -10.737 1.00 52.16 82 PRO A N 1
ATOM 577 C CA . PRO A 1 82 ? 23.158 -7.392 -10.347 1.00 52.16 82 PRO A CA 1
ATOM 578 C C . PRO A 1 82 ? 22.312 -8.666 -10.376 1.00 52.16 82 PRO A C 1
ATOM 580 O O . PRO A 1 82 ? 22.237 -9.364 -11.387 1.00 52.16 82 PRO A O 1
ATOM 583 N N . LEU A 1 83 ? 21.692 -8.987 -9.238 1.00 51.16 83 LEU A N 1
ATOM 584 C CA . LEU A 1 83 ? 20.718 -10.070 -9.169 1.00 51.16 83 LEU A CA 1
ATOM 585 C C . LEU A 1 83 ? 19.602 -9.788 -10.194 1.00 51.16 83 LEU A C 1
ATOM 587 O O . LEU A 1 83 ? 19.213 -8.630 -10.358 1.00 51.16 83 LEU A O 1
ATOM 591 N N . PRO A 1 84 ? 19.013 -10.817 -10.830 1.00 50.88 84 PRO A N 1
ATOM 592 C CA . PRO A 1 84 ? 17.976 -10.650 -11.861 1.00 50.88 84 PRO A CA 1
ATOM 593 C C . PRO A 1 84 ? 16.730 -9.884 -11.373 1.00 50.88 84 PRO A C 1
ATOM 595 O O . PRO A 1 84 ? 15.935 -9.385 -12.167 1.00 50.88 84 PRO A O 1
ATOM 598 N N . VAL A 1 85 ? 16.563 -9.750 -10.053 1.00 50.12 85 VAL A N 1
ATOM 599 C CA . VAL A 1 85 ? 15.507 -8.950 -9.424 1.00 50.12 85 VAL A CA 1
ATOM 600 C C . VAL A 1 85 ? 15.679 -7.458 -9.728 1.00 50.12 85 VAL A C 1
ATOM 602 O O . VAL A 1 85 ? 14.683 -6.766 -9.912 1.00 50.12 85 VAL A O 1
ATOM 605 N N . THR A 1 86 ? 16.914 -6.965 -9.851 1.00 51.59 86 THR A N 1
ATOM 606 C CA . THR A 1 86 ? 17.202 -5.557 -10.154 1.00 51.59 86 THR A CA 1
ATOM 607 C C . THR A 1 86 ? 16.733 -5.181 -11.559 1.00 51.59 86 THR A C 1
ATOM 609 O O . THR A 1 86 ? 16.133 -4.127 -11.710 1.00 51.59 86 THR A O 1
ATOM 612 N N . GLU A 1 87 ? 16.873 -6.063 -12.557 1.00 51.44 87 GLU A N 1
ATOM 613 C CA . GLU A 1 87 ? 16.359 -5.828 -13.920 1.00 51.44 87 GLU A CA 1
ATOM 614 C C . GLU A 1 87 ? 14.826 -5.877 -13.993 1.00 51.44 87 GLU A C 1
ATOM 616 O O . GLU A 1 87 ? 14.206 -5.075 -14.691 1.00 51.44 87 GLU A O 1
ATOM 621 N N . ALA A 1 88 ? 14.179 -6.792 -13.261 1.00 52.03 88 ALA A N 1
ATOM 622 C CA . ALA A 1 88 ? 12.716 -6.852 -13.194 1.00 52.03 88 ALA A CA 1
ATOM 623 C C . ALA A 1 88 ? 12.129 -5.614 -12.491 1.00 52.03 88 ALA A C 1
ATOM 625 O O . ALA A 1 88 ? 11.085 -5.094 -12.894 1.00 52.03 88 ALA A O 1
ATOM 626 N N . VAL A 1 89 ? 12.829 -5.120 -11.468 1.00 51.22 89 VAL A N 1
ATOM 627 C CA . VAL A 1 89 ? 12.487 -3.911 -10.712 1.00 51.22 89 VAL A CA 1
ATOM 628 C C . VAL A 1 89 ? 12.804 -2.641 -11.503 1.00 51.22 89 VAL A C 1
ATOM 630 O O . VAL A 1 89 ? 11.995 -1.719 -11.492 1.00 51.22 89 VAL A O 1
ATOM 633 N N . GLU A 1 90 ? 13.901 -2.594 -12.258 1.00 52.25 90 GLU A N 1
ATOM 634 C CA . GLU A 1 90 ? 14.177 -1.537 -13.238 1.00 52.25 90 GLU A CA 1
ATOM 635 C C . GLU A 1 90 ? 13.172 -1.565 -14.386 1.00 52.25 90 GLU A C 1
ATOM 637 O O . GLU A 1 90 ? 12.791 -0.510 -14.870 1.00 52.25 90 GLU A O 1
ATOM 642 N N . GLY A 1 91 ? 12.681 -2.736 -14.792 1.00 52.69 91 GLY A N 1
ATOM 643 C CA . GLY A 1 91 ? 11.607 -2.882 -15.769 1.00 52.69 91 GLY A CA 1
ATOM 644 C C . GLY A 1 91 ? 10.267 -2.373 -15.238 1.00 52.69 91 GLY A C 1
ATOM 645 O O . GLY A 1 91 ? 9.564 -1.660 -15.948 1.00 52.69 91 GLY A O 1
ATOM 646 N N . LEU A 1 92 ? 9.928 -2.671 -13.981 1.00 51.91 92 LEU A N 1
ATOM 647 C CA . LEU A 1 92 ? 8.724 -2.160 -13.319 1.00 51.91 92 LEU A CA 1
ATOM 648 C C . LEU A 1 92 ? 8.827 -0.651 -13.076 1.00 51.91 92 LEU A C 1
ATOM 650 O O . LEU A 1 92 ? 7.899 0.089 -13.389 1.00 51.91 92 LEU A O 1
ATOM 654 N N . SER A 1 93 ? 9.983 -0.187 -12.605 1.00 47.16 93 SER A N 1
ATOM 655 C CA . SER A 1 93 ? 10.297 1.229 -12.467 1.00 47.16 93 SER A CA 1
ATOM 656 C C . SER A 1 93 ? 10.296 1.914 -13.827 1.00 47.16 93 SER A C 1
ATOM 658 O O . SER A 1 93 ? 9.680 2.949 -13.941 1.00 47.16 93 SER A O 1
ATOM 660 N N . ALA A 1 94 ? 10.844 1.357 -14.903 1.00 51.09 94 ALA A N 1
ATOM 661 C CA . ALA A 1 94 ? 10.795 1.953 -16.242 1.00 51.09 94 ALA A CA 1
ATOM 662 C C . ALA A 1 94 ? 9.389 1.917 -16.865 1.00 51.09 94 ALA A C 1
ATOM 664 O O . ALA A 1 94 ? 9.067 2.774 -17.686 1.00 51.09 94 ALA A O 1
ATOM 665 N N . VAL A 1 95 ? 8.538 0.964 -16.471 1.00 51.94 95 VAL A N 1
ATOM 666 C CA . VAL A 1 95 ? 7.112 0.918 -16.836 1.00 51.94 95 VAL A CA 1
ATOM 667 C C . VAL A 1 95 ? 6.305 1.974 -16.065 1.00 51.94 95 VAL A C 1
ATOM 669 O O . VAL A 1 95 ? 5.398 2.570 -16.641 1.00 51.94 95 VAL A O 1
ATOM 672 N N . VAL A 1 96 ? 6.656 2.253 -14.805 1.00 49.47 96 VAL A N 1
ATOM 673 C CA . VAL A 1 96 ? 5.979 3.235 -13.933 1.00 49.47 96 VAL A CA 1
ATOM 674 C C . VAL A 1 96 ? 6.536 4.663 -14.098 1.00 49.47 96 VAL A C 1
ATOM 676 O O . VAL A 1 96 ? 5.784 5.627 -14.113 1.00 49.47 96 VAL A O 1
ATOM 679 N N . THR A 1 97 ? 7.847 4.816 -14.261 1.00 45.03 97 THR A N 1
ATOM 680 C CA . THR A 1 97 ? 8.595 6.088 -14.365 1.00 45.03 97 THR A CA 1
ATOM 681 C C . THR A 1 97 ? 8.923 6.478 -15.803 1.00 45.03 97 THR A C 1
ATOM 683 O O . THR A 1 97 ? 9.317 7.613 -16.045 1.00 45.03 97 THR A O 1
ATOM 686 N N . GLY A 1 98 ? 8.718 5.573 -16.766 1.00 45.38 98 GLY A N 1
ATOM 687 C CA . GLY A 1 98 ? 8.652 5.870 -18.193 1.00 45.38 98 GLY A CA 1
ATOM 688 C C . GLY A 1 98 ? 9.774 6.759 -18.729 1.00 45.38 98 GLY A C 1
ATOM 689 O O . GLY A 1 98 ? 9.569 7.955 -18.932 1.00 45.38 98 GLY A O 1
ATOM 690 N N . LYS A 1 99 ? 10.895 6.177 -19.176 1.00 47.88 99 LYS A N 1
ATOM 691 C CA . LYS A 1 99 ? 11.661 6.806 -20.272 1.00 47.88 99 LYS A CA 1
ATOM 692 C C . LYS A 1 99 ? 10.855 6.670 -21.585 1.00 47.88 99 LYS A C 1
ATOM 694 O O . LYS A 1 99 ? 11.192 5.853 -22.430 1.00 47.88 99 LYS A O 1
ATOM 699 N N . LYS A 1 100 ? 9.796 7.500 -21.689 1.00 46.66 100 LYS A N 1
ATOM 700 C CA . LYS A 1 100 ? 8.829 7.806 -22.783 1.00 46.66 100 LYS A CA 1
ATOM 701 C C . LYS A 1 100 ? 8.053 6.624 -23.422 1.00 46.66 100 LYS A C 1
ATOM 703 O O . LYS A 1 100 ? 8.639 5.573 -23.651 1.00 46.66 100 LYS A O 1
ATOM 708 N N . PRO A 1 101 ? 6.740 6.777 -23.747 1.00 47.94 101 PRO A N 1
ATOM 709 C CA . PRO A 1 101 ? 5.987 8.013 -24.030 1.00 47.94 101 PRO A CA 1
ATOM 710 C C . PRO A 1 101 ? 5.107 8.448 -22.838 1.00 47.94 101 PRO A C 1
ATOM 712 O O . PRO A 1 101 ? 4.165 7.770 -22.444 1.00 47.94 101 PRO A O 1
ATOM 715 N N . ALA A 1 102 ? 5.526 9.466 -22.092 1.00 49.00 102 ALA A N 1
ATOM 716 C CA . ALA A 1 102 ? 5.320 10.907 -22.301 1.00 49.00 102 ALA A CA 1
ATOM 717 C C . ALA A 1 102 ? 4.173 11.479 -21.456 1.00 49.00 102 ALA A C 1
ATOM 719 O O . ALA A 1 102 ? 4.386 12.544 -20.910 1.00 49.00 102 ALA A O 1
ATOM 720 N N . ASP A 1 103 ? 3.085 10.748 -21.188 1.00 52.34 103 ASP A N 1
ATOM 721 C CA . ASP A 1 103 ? 2.073 11.246 -20.233 1.00 52.34 103 ASP A CA 1
ATOM 722 C C . ASP A 1 103 ? 1.456 10.143 -19.364 1.00 52.34 103 ASP A C 1
ATOM 724 O O . ASP A 1 103 ? 1.248 10.351 -18.172 1.00 52.34 103 ASP A O 1
ATOM 728 N N . VAL A 1 104 ? 1.231 8.935 -19.906 1.00 50.09 104 VAL A N 1
ATOM 729 C CA . VAL A 1 104 ? 0.389 7.932 -19.226 1.00 50.09 104 VAL A CA 1
ATOM 730 C C . VAL A 1 104 ? 1.053 7.256 -18.019 1.00 50.09 104 VAL A C 1
ATOM 732 O O . VAL A 1 104 ? 0.460 7.166 -16.949 1.00 50.09 104 VAL A O 1
ATOM 735 N N . GLY A 1 105 ? 2.299 6.796 -18.158 1.00 56.03 105 GLY A N 1
ATOM 736 C CA . GLY A 1 105 ? 3.001 6.112 -17.059 1.00 56.03 105 GLY A CA 1
ATOM 737 C C . GLY A 1 105 ? 3.295 7.037 -15.875 1.00 56.03 105 GLY A C 1
ATOM 738 O O . GLY A 1 105 ? 3.079 6.664 -14.725 1.00 56.03 105 GLY A O 1
ATOM 739 N N . ALA A 1 106 ? 3.690 8.281 -16.166 1.00 62.47 106 ALA A N 1
ATOM 740 C CA . ALA A 1 106 ? 4.033 9.271 -15.152 1.00 62.47 106 ALA A CA 1
ATOM 741 C C . ALA A 1 106 ? 2.826 9.667 -14.288 1.00 62.47 106 ALA A C 1
ATOM 743 O O . ALA A 1 106 ? 2.962 9.756 -13.067 1.00 62.47 106 ALA A O 1
ATOM 744 N N . TRP A 1 107 ? 1.637 9.852 -14.884 1.00 67.12 107 TRP A N 1
ATOM 745 C CA . TRP A 1 107 ? 0.443 10.159 -14.088 1.00 67.12 107 TRP A CA 1
ATOM 746 C C . TRP A 1 107 ? 0.002 8.968 -13.241 1.00 67.12 107 TRP A C 1
ATOM 748 O O . TRP A 1 107 ? -0.446 9.179 -12.118 1.00 67.12 107 TRP A O 1
ATOM 758 N N . ILE A 1 108 ? 0.165 7.731 -13.729 1.00 69.50 108 ILE A N 1
ATOM 759 C CA . ILE A 1 108 ? -0.150 6.528 -12.948 1.00 69.50 108 ILE A CA 1
ATOM 760 C C . ILE A 1 108 ? 0.785 6.456 -11.740 1.00 69.50 108 ILE A C 1
ATOM 762 O O . ILE A 1 108 ? 0.301 6.377 -10.616 1.00 69.50 108 ILE A O 1
ATOM 766 N N . GLY A 1 109 ? 2.103 6.562 -11.938 1.00 71.25 109 GLY A N 1
ATOM 767 C CA . GLY A 1 109 ? 3.074 6.574 -10.837 1.00 71.25 109 GLY A CA 1
ATOM 768 C C . GLY A 1 109 ? 2.816 7.693 -9.819 1.00 71.25 109 GLY A C 1
ATOM 769 O O . GLY A 1 109 ? 2.849 7.454 -8.610 1.00 71.25 109 GLY A O 1
ATOM 770 N N . ALA A 1 110 ? 2.472 8.894 -10.290 1.00 73.69 110 ALA A N 1
ATOM 771 C CA . ALA A 1 110 ? 2.082 10.002 -9.422 1.00 73.69 110 ALA A CA 1
ATOM 772 C C . ALA A 1 110 ? 0.785 9.703 -8.650 1.00 73.69 110 ALA A C 1
ATOM 774 O O . ALA A 1 110 ? 0.732 9.913 -7.440 1.00 73.69 110 ALA A O 1
ATOM 775 N N . ALA A 1 111 ? -0.241 9.161 -9.312 1.00 77.69 111 ALA A N 1
ATOM 776 C CA . ALA A 1 111 ? -1.494 8.767 -8.675 1.00 77.69 111 ALA A CA 1
ATOM 777 C C . ALA A 1 111 ? -1.272 7.688 -7.605 1.00 77.69 111 ALA A C 1
ATOM 779 O O . ALA A 1 111 ? -1.838 7.790 -6.520 1.00 77.69 111 ALA A O 1
ATOM 780 N N . TYR A 1 112 ? -0.402 6.707 -7.868 1.00 78.88 112 TYR A N 1
ATOM 781 C CA . TYR A 1 112 ? 0.035 5.707 -6.890 1.00 78.88 112 TYR A CA 1
ATOM 782 C C . TYR A 1 112 ? 0.601 6.355 -5.630 1.00 78.88 112 TYR A C 1
ATOM 784 O O . TYR A 1 112 ? 0.138 6.072 -4.525 1.00 78.88 112 TYR A O 1
ATOM 792 N N . ALA A 1 113 ? 1.592 7.233 -5.801 1.00 81.44 113 ALA A N 1
ATOM 793 C CA . ALA A 1 113 ? 2.251 7.902 -4.690 1.00 81.44 113 ALA A CA 1
ATOM 794 C C . ALA A 1 113 ? 1.268 8.780 -3.906 1.00 81.44 113 ALA A C 1
ATOM 796 O O . ALA A 1 113 ? 1.217 8.697 -2.681 1.00 81.44 113 ALA A O 1
ATOM 797 N N . ILE A 1 114 ? 0.443 9.566 -4.602 1.00 85.50 114 ILE A N 1
ATOM 798 C CA . ILE A 1 114 ? -0.553 10.446 -3.982 1.00 85.50 114 ILE A CA 1
ATOM 799 C C . ILE A 1 114 ? -1.570 9.630 -3.184 1.00 85.50 114 ILE A C 1
ATOM 801 O O . ILE A 1 114 ? -1.793 9.924 -2.012 1.00 85.50 114 ILE A O 1
ATOM 805 N N . LEU A 1 115 ? -2.167 8.591 -3.776 1.00 87.62 115 LEU A N 1
ATOM 806 C CA . LEU A 1 115 ? -3.163 7.759 -3.097 1.00 87.62 115 LEU A CA 1
ATOM 807 C C . LEU A 1 115 ? -2.563 7.046 -1.888 1.00 87.62 115 LEU A C 1
ATOM 809 O O . LEU A 1 115 ? -3.172 7.041 -0.820 1.00 87.62 115 LEU A O 1
ATOM 813 N N . TYR A 1 116 ? -1.360 6.490 -2.033 1.00 87.25 116 TYR A N 1
ATOM 814 C CA . TYR A 1 116 ? -0.653 5.841 -0.936 1.00 87.25 116 TYR A CA 1
ATOM 815 C C . TYR A 1 116 ? -0.379 6.811 0.221 1.00 87.25 116 TYR A C 1
ATOM 817 O O . TYR A 1 116 ? -0.670 6.490 1.373 1.00 87.25 116 TYR A O 1
ATOM 825 N N . VAL A 1 117 ? 0.109 8.018 -0.080 1.00 88.38 117 VAL A N 1
ATOM 826 C CA . VAL A 1 117 ? 0.382 9.054 0.925 1.00 88.38 117 VAL A CA 1
ATOM 827 C C . VAL A 1 117 ? -0.897 9.533 1.603 1.00 88.38 117 VAL A C 1
ATOM 829 O O . VAL A 1 117 ? -0.945 9.593 2.829 1.00 88.38 117 VAL A O 1
ATOM 832 N N . LEU A 1 118 ? -1.951 9.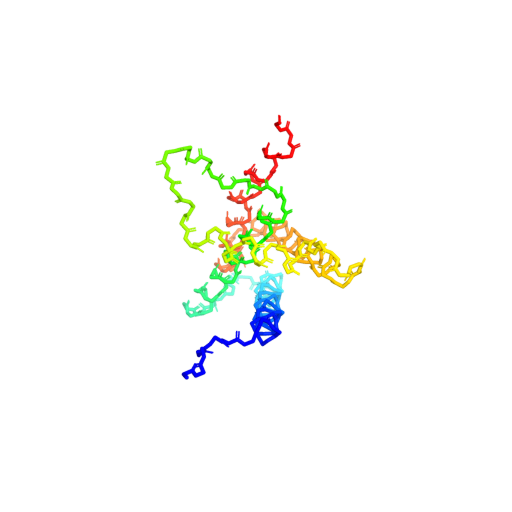824 0.840 1.00 93.12 118 LEU A N 1
ATOM 833 C CA . LEU A 1 118 ? -3.228 10.270 1.397 1.00 93.12 118 LEU A CA 1
ATOM 834 C C . LEU A 1 118 ? -3.843 9.207 2.313 1.00 93.12 118 LEU A C 1
ATOM 836 O O . LEU A 1 118 ? -4.216 9.516 3.444 1.00 93.12 118 LEU A O 1
ATOM 840 N N . LEU A 1 119 ? -3.914 7.954 1.857 1.00 93.44 119 LEU A N 1
ATOM 841 C CA . LEU A 1 119 ? -4.476 6.858 2.650 1.00 93.44 119 LEU A CA 1
ATOM 842 C C . LEU A 1 119 ? -3.622 6.561 3.888 1.00 93.44 119 LEU A C 1
ATOM 844 O O . LEU A 1 119 ? -4.179 6.349 4.964 1.00 93.44 119 LEU A O 1
ATOM 848 N N . GLY A 1 120 ? -2.294 6.606 3.767 1.00 91.88 120 GLY A N 1
ATOM 849 C CA . GLY A 1 120 ? -1.373 6.442 4.890 1.00 91.88 120 GLY A CA 1
ATOM 850 C C . GLY A 1 120 ? -1.532 7.529 5.956 1.00 91.88 120 GLY A C 1
ATOM 851 O O . GLY A 1 120 ? -1.659 7.218 7.140 1.00 91.88 120 GLY A O 1
ATOM 852 N N . ILE A 1 121 ? -1.609 8.800 5.546 1.00 94.56 121 ILE A N 1
ATOM 853 C CA . ILE A 1 121 ? -1.839 9.932 6.457 1.00 94.56 121 ILE A CA 1
ATOM 854 C C . ILE A 1 121 ? -3.194 9.798 7.154 1.00 94.56 121 ILE A C 1
ATOM 856 O O . ILE A 1 121 ? -3.268 9.927 8.376 1.00 94.56 121 ILE A O 1
ATOM 860 N N . VAL A 1 122 ? -4.263 9.502 6.408 1.00 95.62 122 VAL A N 1
ATOM 861 C CA . VAL A 1 122 ? -5.599 9.304 6.991 1.00 95.62 122 VAL A CA 1
ATOM 862 C C . VAL A 1 122 ? -5.591 8.148 7.990 1.00 95.62 122 VAL A C 1
ATOM 864 O O . VAL A 1 122 ? -6.159 8.286 9.072 1.00 95.62 122 VAL A O 1
ATOM 867 N N . ALA A 1 123 ? -4.918 7.039 7.675 1.00 94.38 123 ALA A N 1
ATOM 868 C CA . ALA A 1 123 ? -4.792 5.901 8.579 1.00 94.38 123 ALA A CA 1
ATOM 869 C C . ALA A 1 123 ? -4.067 6.272 9.883 1.00 94.38 123 ALA A C 1
ATOM 871 O O . ALA A 1 123 ? -4.541 5.910 10.961 1.00 94.38 123 ALA A O 1
ATOM 872 N N . ILE A 1 124 ? -2.973 7.042 9.807 1.00 95.50 124 ILE A N 1
ATOM 873 C CA . ILE A 1 124 ? -2.265 7.553 10.993 1.00 95.50 124 ILE A CA 1
ATOM 874 C C . ILE A 1 124 ? -3.181 8.446 11.827 1.00 95.50 124 ILE A C 1
ATOM 876 O O . ILE A 1 124 ? -3.300 8.242 13.034 1.00 95.50 124 ILE A O 1
ATOM 880 N N . ILE A 1 125 ? -3.829 9.431 11.199 1.00 96.12 125 ILE A N 1
ATOM 881 C CA . ILE A 1 125 ? -4.708 10.373 11.901 1.00 96.12 125 ILE A CA 1
ATOM 882 C C . ILE A 1 125 ? -5.827 9.608 12.601 1.00 96.12 125 ILE A C 1
ATOM 884 O O . ILE A 1 125 ? -6.085 9.835 13.780 1.00 96.12 125 ILE A O 1
ATOM 888 N N . LEU A 1 126 ? -6.469 8.672 11.901 1.00 94.19 126 LEU A N 1
ATOM 889 C CA . LEU A 1 126 ? -7.559 7.896 12.471 1.00 94.19 126 LEU A CA 1
ATOM 890 C C . LEU A 1 126 ? -7.075 7.059 13.657 1.00 94.19 126 LEU A C 1
ATOM 892 O O . LEU A 1 126 ? -7.735 7.051 14.696 1.00 94.19 126 LEU A O 1
ATOM 896 N N . TRP A 1 127 ? -5.908 6.418 13.530 1.00 95.25 127 TRP A N 1
ATOM 897 C CA . TRP A 1 127 ? -5.296 5.651 14.614 1.00 95.25 127 TRP A CA 1
ATOM 898 C C . TRP A 1 127 ? -4.986 6.520 15.840 1.00 95.25 127 TRP A C 1
ATOM 900 O O . TRP A 1 127 ? -5.248 6.092 16.961 1.00 95.25 127 TRP A O 1
ATOM 910 N N . MET A 1 128 ? -4.517 7.752 15.641 1.00 96.25 128 MET A N 1
ATOM 911 C CA . MET A 1 128 ? -4.216 8.693 16.727 1.00 96.25 128 MET A CA 1
ATOM 912 C C . MET A 1 128 ? -5.472 9.269 17.394 1.00 96.25 128 MET A C 1
ATOM 914 O O . MET A 1 128 ? -5.490 9.460 18.607 1.00 96.25 128 MET A O 1
ATOM 918 N N . VAL A 1 129 ? -6.527 9.551 16.624 1.00 96.00 129 VAL A N 1
ATOM 919 C CA . VAL A 1 129 ? -7.755 10.189 17.138 1.00 96.00 129 VAL A CA 1
ATOM 920 C C . VAL A 1 129 ? -8.707 9.175 17.775 1.00 96.00 129 VAL A C 1
ATOM 922 O O . VAL A 1 129 ? -9.414 9.511 18.724 1.00 96.00 129 VAL A O 1
ATOM 925 N N . LYS A 1 130 ? -8.759 7.940 17.262 1.00 92.62 130 LYS A N 1
ATOM 926 C CA . LYS A 1 130 ? -9.694 6.899 17.719 1.00 92.62 130 LYS A CA 1
ATOM 927 C C . LYS A 1 130 ? -9.010 5.533 17.924 1.00 92.62 130 LYS A C 1
ATOM 929 O O . LYS A 1 130 ? -9.456 4.549 17.331 1.00 92.62 130 LYS A O 1
ATOM 934 N N . PRO A 1 131 ? -7.961 5.424 18.758 1.00 91.19 131 PRO A N 1
ATOM 935 C CA . PRO A 1 131 ? -7.112 4.227 18.836 1.00 91.19 131 PRO A CA 1
ATOM 936 C C . PRO A 1 131 ? -7.875 2.917 19.104 1.00 91.19 131 PRO A C 1
ATOM 938 O O . PRO A 1 131 ? -7.529 1.875 18.533 1.00 91.19 131 PRO A O 1
ATOM 941 N N . ASP A 1 132 ? -8.948 2.985 19.895 1.00 91.81 132 ASP A N 1
ATOM 942 C CA . ASP A 1 132 ? -9.775 1.831 20.279 1.00 91.81 132 ASP A CA 1
ATOM 943 C C . ASP A 1 132 ? -10.876 1.481 19.264 1.00 91.81 132 ASP A C 1
ATOM 945 O O . ASP A 1 132 ? -11.470 0.408 19.341 1.00 91.81 132 ASP A O 1
ATOM 949 N N . LEU A 1 133 ? -11.161 2.370 18.305 1.00 91.69 133 LEU A N 1
ATOM 950 C CA . LEU A 1 133 ? -12.199 2.175 17.278 1.00 91.69 133 LEU A CA 1
ATOM 951 C C . LEU A 1 133 ? -11.615 1.922 15.884 1.00 91.69 133 LEU A C 1
ATOM 953 O O . LEU A 1 133 ? -12.351 1.614 14.947 1.00 91.69 133 LEU A O 1
ATOM 957 N N . VAL A 1 134 ? -10.299 2.051 15.734 1.00 92.88 134 VAL A N 1
ATOM 958 C CA . VAL A 1 134 ? -9.607 1.789 14.474 1.00 92.88 134 VAL A CA 1
ATOM 959 C C . VAL A 1 134 ? -9.407 0.293 14.292 1.00 92.88 134 VAL A C 1
ATOM 961 O O . VAL A 1 134 ? -8.846 -0.381 15.159 1.00 92.88 134 VAL A O 1
ATOM 964 N N . ALA A 1 135 ? -9.823 -0.208 13.134 1.00 93.00 135 ALA A N 1
ATOM 965 C CA . ALA A 1 135 ? -9.640 -1.600 12.771 1.00 93.00 135 ALA A CA 1
ATOM 966 C C . ALA A 1 135 ? -8.167 -1.958 12.512 1.00 93.00 135 ALA A C 1
ATOM 968 O O . ALA A 1 135 ? -7.389 -1.142 12.007 1.00 93.00 135 ALA A O 1
ATOM 969 N N . ASP A 1 136 ? -7.801 -3.211 12.773 1.00 93.56 136 ASP A N 1
ATOM 970 C CA . ASP A 1 136 ? -6.425 -3.703 12.620 1.00 93.56 136 ASP A CA 1
ATOM 971 C C . ASP A 1 136 ? -5.819 -3.476 11.222 1.00 93.56 136 ASP A C 1
ATOM 973 O O . ASP A 1 136 ? -4.662 -3.053 11.155 1.00 93.56 136 ASP A O 1
ATOM 977 N N . PRO A 1 137 ? -6.558 -3.625 10.099 1.00 91.75 137 PRO A N 1
ATOM 978 C CA . PRO A 1 137 ? -6.013 -3.320 8.775 1.00 91.75 137 PRO A CA 1
ATOM 979 C C . PRO A 1 137 ? -5.591 -1.855 8.609 1.00 91.75 137 PRO A C 1
ATOM 981 O O . PRO A 1 137 ? -4.614 -1.568 7.923 1.00 91.75 137 PRO A O 1
ATOM 984 N N . VAL A 1 138 ? -6.290 -0.918 9.258 1.00 93.19 138 VAL A N 1
ATOM 985 C CA . VAL A 1 138 ? -5.941 0.511 9.215 1.00 93.19 138 VAL A CA 1
ATOM 986 C C . VAL A 1 138 ? -4.690 0.781 10.055 1.00 93.19 138 VAL A C 1
ATOM 988 O O . VAL A 1 138 ? -3.828 1.550 9.636 1.00 93.19 138 VAL A O 1
ATOM 991 N N . LYS A 1 139 ? -4.534 0.101 11.199 1.00 93.25 139 LYS A N 1
ATOM 992 C CA . LYS A 1 139 ? -3.307 0.174 12.016 1.00 93.25 139 LYS A CA 1
ATOM 993 C C . LYS A 1 139 ? -2.102 -0.397 11.264 1.00 93.25 139 LYS A C 1
ATOM 995 O O . LYS A 1 139 ? -1.036 0.213 11.268 1.00 93.25 139 LYS A O 1
ATOM 1000 N N . ALA A 1 140 ? -2.284 -1.523 10.575 1.00 92.25 140 ALA A N 1
ATOM 1001 C CA . ALA A 1 140 ? -1.258 -2.127 9.726 1.00 92.25 140 ALA A CA 1
ATOM 1002 C C . ALA A 1 140 ? -0.872 -1.219 8.544 1.00 92.25 140 ALA A C 1
ATOM 1004 O O . ALA A 1 140 ? 0.309 -1.079 8.228 1.00 92.25 140 ALA A O 1
ATOM 1005 N N . LEU A 1 141 ? -1.849 -0.553 7.919 1.00 91.88 141 LEU A N 1
ATOM 1006 C CA . LEU A 1 141 ? -1.598 0.449 6.879 1.00 91.88 141 LEU A CA 1
ATOM 1007 C C . LEU A 1 141 ? -0.801 1.646 7.423 1.00 91.88 141 LEU A C 1
ATOM 1009 O O . LEU A 1 141 ? 0.160 2.087 6.800 1.00 91.88 141 LEU A O 1
ATOM 1013 N N . ALA A 1 142 ? -1.166 2.159 8.599 1.00 93.81 142 ALA A N 1
ATOM 1014 C CA . ALA A 1 142 ? -0.459 3.274 9.222 1.00 93.81 142 ALA A CA 1
ATOM 1015 C C . ALA A 1 142 ? 0.996 2.909 9.567 1.00 93.81 142 ALA A C 1
ATOM 1017 O O . ALA A 1 142 ? 1.909 3.692 9.302 1.00 93.81 142 ALA A O 1
ATOM 1018 N N . SER A 1 143 ? 1.233 1.717 10.124 1.00 92.69 143 SER A N 1
ATOM 1019 C CA . SER A 1 143 ? 2.580 1.274 10.501 1.00 92.69 143 SER A CA 1
ATOM 1020 C C . SER A 1 143 ? 3.473 1.030 9.283 1.00 92.69 143 SER A C 1
ATOM 1022 O O . SER A 1 143 ? 4.618 1.483 9.264 1.00 92.69 143 SER A O 1
ATOM 1024 N N . THR A 1 144 ? 2.944 0.385 8.239 1.00 89.38 144 THR A N 1
ATOM 1025 C CA . THR A 1 144 ? 3.661 0.202 6.966 1.00 89.38 144 THR A CA 1
ATOM 1026 C C . THR A 1 144 ? 3.966 1.539 6.296 1.00 89.38 144 THR A C 1
ATOM 1028 O O . THR A 1 144 ? 5.096 1.749 5.848 1.00 89.38 144 THR A O 1
ATOM 1031 N N . PHE A 1 145 ? 3.016 2.479 6.303 1.00 91.38 145 PHE A N 1
ATOM 1032 C CA . PHE A 1 145 ? 3.246 3.826 5.789 1.00 91.38 145 PHE A CA 1
ATOM 1033 C C . PHE A 1 145 ? 4.363 4.549 6.543 1.00 91.38 145 PHE A C 1
ATOM 1035 O O . PHE A 1 145 ? 5.283 5.045 5.902 1.00 91.38 145 PHE A O 1
ATOM 1042 N N . LEU A 1 146 ? 4.348 4.559 7.880 1.00 91.81 146 LEU A N 1
ATOM 1043 C CA . LEU A 1 146 ? 5.416 5.170 8.684 1.00 91.81 146 LEU A CA 1
ATOM 1044 C C . LEU A 1 146 ? 6.783 4.524 8.421 1.00 91.81 146 LEU A C 1
ATOM 1046 O O . LEU A 1 146 ? 7.779 5.232 8.255 1.00 91.81 146 LEU A O 1
ATOM 1050 N N . GLY A 1 147 ? 6.820 3.191 8.340 1.00 88.94 147 GLY A N 1
ATOM 1051 C CA . GLY A 1 147 ? 8.043 2.433 8.074 1.00 88.94 147 GLY A CA 1
ATOM 1052 C C . GLY A 1 147 ? 8.685 2.774 6.728 1.00 88.94 147 GLY A C 1
ATOM 1053 O O . GLY A 1 147 ? 9.909 2.782 6.623 1.00 88.94 147 GLY A O 1
ATOM 1054 N N . LEU A 1 148 ? 7.876 3.108 5.718 1.00 85.31 148 LEU A N 1
ATOM 1055 C CA . LEU A 1 148 ? 8.350 3.493 4.385 1.00 85.31 148 LEU A CA 1
ATOM 1056 C C . LEU A 1 148 ? 8.516 5.009 4.209 1.00 85.31 148 LEU A C 1
ATOM 1058 O O . LEU A 1 148 ? 9.380 5.446 3.452 1.00 85.31 148 LEU A O 1
ATOM 1062 N N . ALA A 1 149 ? 7.750 5.829 4.926 1.00 86.06 149 ALA A N 1
ATOM 1063 C CA . ALA A 1 149 ? 7.835 7.283 4.843 1.00 86.06 149 ALA A CA 1
ATOM 1064 C C . ALA A 1 149 ? 9.200 7.804 5.314 1.00 86.06 149 ALA A C 1
ATOM 1066 O O . ALA A 1 149 ? 9.762 8.698 4.684 1.00 86.06 149 ALA A O 1
ATOM 1067 N N . LEU A 1 150 ? 9.762 7.222 6.379 1.00 83.56 150 LEU A N 1
ATOM 1068 C CA . LEU A 1 150 ? 11.077 7.601 6.908 1.00 83.56 150 LEU A CA 1
ATOM 1069 C C . LEU A 1 150 ? 12.223 7.438 5.889 1.00 83.56 150 LEU A C 1
ATOM 1071 O O . LEU A 1 150 ? 12.930 8.419 5.650 1.00 83.56 150 LEU A O 1
ATOM 1075 N N . PRO A 1 151 ? 12.441 6.260 5.268 1.00 79.12 151 PRO A N 1
ATOM 1076 C CA . PRO A 1 151 ? 13.498 6.103 4.272 1.00 79.12 151 PRO A CA 1
ATOM 1077 C C . PRO A 1 151 ? 13.259 6.959 3.023 1.00 79.12 151 PRO A C 1
ATOM 1079 O O . PRO A 1 151 ? 14.225 7.510 2.496 1.00 79.12 151 PRO A O 1
ATOM 1082 N N . ILE A 1 152 ? 12.005 7.144 2.588 1.00 76.31 152 ILE A N 1
ATOM 1083 C CA . ILE A 1 152 ? 11.671 8.038 1.465 1.00 76.31 152 ILE A CA 1
ATOM 1084 C C . ILE A 1 152 ? 12.056 9.485 1.796 1.00 76.31 152 ILE A C 1
ATOM 1086 O O . ILE A 1 152 ? 12.769 10.119 1.020 1.00 76.31 152 ILE A O 1
ATOM 1090 N N . ALA A 1 153 ? 11.643 9.994 2.961 1.00 79.50 153 ALA A N 1
ATOM 1091 C CA . ALA A 1 153 ? 11.977 11.346 3.400 1.00 79.50 153 ALA A CA 1
ATOM 1092 C C . ALA A 1 153 ? 13.493 11.529 3.535 1.00 79.50 153 ALA A C 1
ATOM 1094 O O . ALA A 1 153 ? 14.044 12.516 3.052 1.00 79.50 153 ALA A O 1
ATOM 1095 N N . ARG A 1 154 ? 14.188 10.548 4.125 1.00 77.88 154 ARG A N 1
ATOM 1096 C CA . ARG A 1 154 ? 15.651 10.562 4.206 1.00 77.88 154 ARG A CA 1
ATOM 1097 C C . ARG A 1 154 ? 16.291 10.615 2.821 1.00 77.88 154 ARG A C 1
ATOM 1099 O O . ARG A 1 154 ? 17.215 11.388 2.642 1.00 77.88 154 ARG A O 1
ATOM 1106 N N . GLY A 1 155 ? 15.809 9.834 1.855 1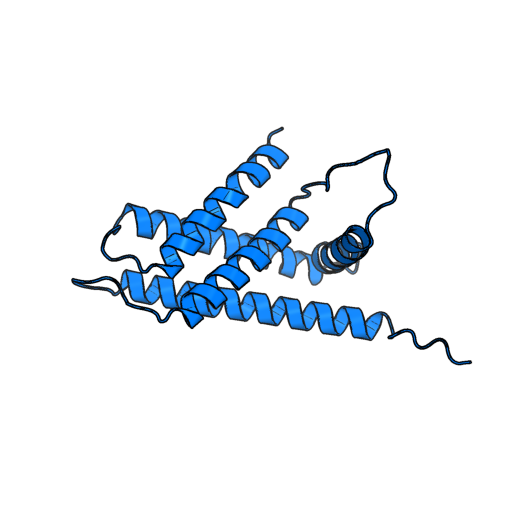.00 71.19 155 GLY A N 1
ATOM 1107 C CA . GLY A 1 155 ? 16.332 9.854 0.485 1.00 71.19 155 GLY A CA 1
ATOM 1108 C C . GLY A 1 155 ? 16.099 11.174 -0.257 1.00 71.19 155 GLY A C 1
ATOM 1109 O O . GLY A 1 155 ? 16.837 11.472 -1.186 1.00 71.19 155 GLY A O 1
ATOM 1110 N N . TYR A 1 156 ? 15.097 11.962 0.146 1.00 70.75 156 TYR A N 1
ATOM 1111 C CA . TYR A 1 156 ? 14.802 13.267 -0.452 1.00 70.75 156 TYR A CA 1
ATOM 1112 C C . TYR A 1 156 ? 15.609 14.419 0.170 1.00 70.75 156 TYR A C 1
ATOM 1114 O O . TYR A 1 156 ? 15.948 15.373 -0.525 1.00 70.75 156 TYR A O 1
ATOM 1122 N N . PHE A 1 157 ? 15.882 14.356 1.478 1.00 75.94 157 PHE A N 1
ATOM 1123 C CA . PHE A 1 157 ? 16.553 15.431 2.226 1.00 75.94 157 PHE A CA 1
ATOM 1124 C C . PHE A 1 157 ? 18.045 15.189 2.515 1.00 75.94 157 PHE A C 1
ATOM 1126 O O . PHE A 1 157 ? 18.690 16.090 3.051 1.00 75.94 157 PHE A O 1
ATOM 1133 N N . ALA A 1 158 ? 18.575 13.997 2.229 1.00 64.12 158 ALA A N 1
ATOM 1134 C CA . ALA A 1 158 ? 20.002 13.675 2.347 1.00 64.12 158 ALA A CA 1
ATOM 1135 C C . ALA A 1 158 ? 20.756 13.989 1.051 1.00 64.12 158 ALA A C 1
ATOM 1137 O O . ALA A 1 158 ? 21.922 14.424 1.167 1.00 64.12 158 ALA A O 1
#

Mean predicted aligned error: 9.81 Å

Sequence (158 aa):
MADGRIPPVVIRGLTALLALTALGGFVAVSFHAISASISAQGSAPKFNDAYLYVTTALSTLVGGVVALGFGQKPPSNDDNPPLPVTEAVEGLSAVVTGKKPADVGAWIGAAYAILYVLLGIVAIILWMVKPDLVADPVKALASTFLGLALPIARGYFA

Foldseek 3Di:
DPPPDDDPVVVLVVLVVVLVVLLVQLLVLLVVLLVQLVPDDPAADDDDPVSLVSNLVSLLVLLVLLLVLLPPDDPPPVPDDDDVVVVVSVVSSCSQVPPDDDPDSPVSSVVSNVSLVVSLVSLLVSCVVPVRHRYPSSVSSVVSSVVSVVVSVVSVPD

Radius of gyration: 18.1 Å; Cα contacts (8 Å, |Δi|>4): 132; chains: 1; bounding box: 51×39×54 Å

pLDDT: mean 77.97, std 16.48, range [43.72, 96.25]

Nearest PDB structures (foldseek):
  2lfd-assembly1_A  TM=2.763E-01  e=8.226E+00  Escherichia coli